Protein AF-A0AAW2SR29-F1 (afdb_monomer_lite)

Organism: NCBI:txid2727402

Foldseek 3Di:
DVVLVVLVVVVVVCVVVVNDDDQVNLLVSLLVCLVVLNLVVSVVSLVSDPDHDPSSLVSSLVSCVSVVNNVVSVVSVVVVCVVVVVVVVVVD

InterPro domains:
  IPR002885 Pentatricopeptide repeat [PF01535] (27-54)
  IPR002885 Pentatricopeptide repeat [PF01535] (55-80)
  IPR002885 Pentatricopeptide repeat [PS51375] (22-56)
  IPR002885 Pentatricopeptide repeat [TIGR00756] (27-54)
  IPR002885 Pentatricopeptide repeat [TIGR00756] (55-81)
  IPR011990 Tetratricopeptide-like helical domain superfamily [G3DSA:1.25.40.10] (1-92)
  IPR046960 Pentatricopeptide repeat-containing protein At4g14850-like, plant [PTHR47926] (2-92)

pLDDT: mean 81.57, std 11.74, range [43.31, 93.12]

Radius of gyration: 14.13 Å; chains: 1; bounding box: 42×25×35 Å

Sequence (92 aa):
MKSLKEGLQFQAHAVKSGFVPTVVATNQLISLYSKHGLIPEAHKLFDGMPERNVFSWNTIINAYIKSRSFTKAKTLFFSLRDTVTYNSMISG

Structure (mmCIF, N/CA/C/O backbone):
data_AF-A0AAW2SR29-F1
#
_entry.id   AF-A0AAW2SR29-F1
#
loop_
_atom_site.group_PDB
_atom_site.id
_atom_site.type_symbol
_atom_site.label_atom_id
_atom_site.label_alt_id
_atom_site.label_comp_id
_atom_site.label_asym_id
_atom_site.label_entity_id
_atom_site.label_seq_id
_atom_site.pdbx_PDB_ins_code
_atom_site.Cartn_x
_atom_site.Cartn_y
_atom_site.Cartn_z
_atom_site.occupancy
_atom_site.B_iso_or_equiv
_atom_site.auth_seq_id
_atom_site.auth_comp_id
_atom_site.auth_asym_id
_atom_site.auth_atom_id
_atom_site.pdbx_PDB_model_num
ATOM 1 N N . MET A 1 1 ? -15.584 14.612 -3.755 1.00 53.38 1 MET A N 1
ATOM 2 C CA . MET A 1 1 ? -16.559 13.890 -4.609 1.00 53.38 1 MET A CA 1
ATOM 3 C C . MET A 1 1 ? -16.188 13.871 -6.091 1.00 53.38 1 MET A C 1
ATOM 5 O O . MET A 1 1 ? -16.127 12.774 -6.628 1.00 53.38 1 MET A O 1
ATOM 9 N N . LYS A 1 2 ? -15.899 15.008 -6.754 1.00 61.72 2 LYS A N 1
ATOM 10 C CA . LYS A 1 2 ? -15.543 15.033 -8.194 1.00 61.72 2 LYS A CA 1
ATOM 11 C C . LYS A 1 2 ? -14.356 14.115 -8.547 1.00 61.72 2 LYS A C 1
ATOM 13 O O . LYS A 1 2 ? -14.487 13.253 -9.407 1.00 61.72 2 LYS A O 1
ATOM 18 N N . SER A 1 3 ? -13.278 14.196 -7.768 1.00 72.88 3 SER A N 1
ATOM 19 C CA . SER A 1 3 ? -12.068 13.389 -7.967 1.00 72.88 3 SER A CA 1
ATOM 20 C C . SER A 1 3 ? -12.271 11.878 -7.788 1.00 72.88 3 SER A C 1
ATOM 22 O O . SER A 1 3 ? -11.624 11.099 -8.476 1.00 72.88 3 SER A O 1
ATOM 24 N N . LEU A 1 4 ? -13.180 11.436 -6.906 1.00 76.25 4 LEU A N 1
ATOM 25 C CA . LEU A 1 4 ? -13.455 10.006 -6.694 1.00 76.25 4 LEU A CA 1
ATOM 26 C C . LEU A 1 4 ? -14.177 9.380 -7.893 1.00 76.25 4 LEU A C 1
ATOM 28 O O . LEU A 1 4 ? -13.838 8.277 -8.315 1.00 76.25 4 LEU A O 1
ATOM 32 N N . LYS A 1 5 ? -15.157 10.097 -8.455 1.00 77.06 5 LYS A N 1
ATOM 33 C CA . LYS A 1 5 ? -15.902 9.642 -9.635 1.00 77.06 5 LYS A CA 1
ATOM 34 C C . LYS A 1 5 ? -14.983 9.503 -10.851 1.00 77.06 5 LYS A C 1
ATOM 36 O O . LYS A 1 5 ? -15.087 8.519 -11.574 1.00 77.06 5 LYS A O 1
ATOM 41 N N . GLU A 1 6 ? -14.062 10.448 -11.030 1.00 78.38 6 GLU A N 1
ATOM 42 C CA . GLU A 1 6 ? -13.041 10.410 -12.085 1.00 78.38 6 GLU A CA 1
ATOM 43 C C . GLU A 1 6 ? -12.090 9.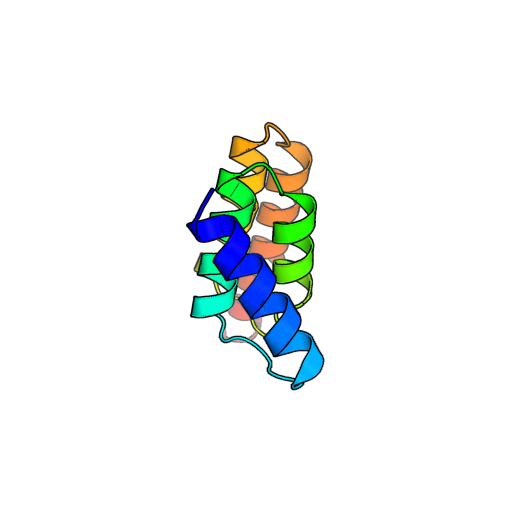212 -11.908 1.00 78.38 6 GLU A C 1
ATOM 45 O O . GLU A 1 6 ? -11.846 8.480 -12.866 1.00 78.38 6 GLU A O 1
ATOM 50 N N . GLY A 1 7 ? -11.630 8.935 -10.680 1.00 75.44 7 GLY A N 1
ATOM 51 C CA . GLY A 1 7 ? -10.788 7.765 -10.388 1.00 75.44 7 GLY A CA 1
ATOM 52 C C . GLY A 1 7 ? -11.474 6.424 -10.678 1.00 75.44 7 GLY A C 1
ATOM 53 O O . GLY A 1 7 ? -10.870 5.533 -11.275 1.00 75.44 7 GLY A O 1
ATOM 54 N N . LEU A 1 8 ? -12.759 6.298 -10.332 1.00 78.81 8 LEU A N 1
ATOM 55 C CA . LEU A 1 8 ? -13.565 5.109 -10.634 1.00 78.81 8 LEU A CA 1
ATOM 56 C C . LEU A 1 8 ? -13.788 4.926 -12.144 1.00 78.81 8 LEU A C 1
ATOM 58 O O . LEU A 1 8 ? -13.724 3.803 -12.644 1.00 78.81 8 LEU A O 1
ATOM 62 N N . GLN A 1 9 ? -14.024 6.015 -12.883 1.00 81.81 9 GLN A N 1
ATOM 63 C CA . GLN A 1 9 ? -14.164 5.977 -14.343 1.00 81.81 9 GLN A CA 1
ATOM 64 C C . GLN A 1 9 ? -12.859 5.573 -15.031 1.00 81.81 9 GLN A C 1
ATOM 66 O O . GLN A 1 9 ? -12.880 4.723 -15.921 1.00 81.81 9 GLN A O 1
ATOM 71 N N . PHE A 1 10 ? -11.731 6.133 -14.589 1.00 78.00 10 PHE A N 1
ATOM 72 C CA . PHE A 1 10 ? -10.411 5.751 -15.078 1.00 78.00 10 PHE A CA 1
ATOM 73 C C . PHE A 1 10 ? -10.147 4.260 -14.849 1.00 78.00 10 PHE A C 1
ATOM 75 O O . PHE A 1 10 ? -9.761 3.558 -15.778 1.00 78.00 10 PHE A O 1
ATOM 82 N N . GLN A 1 11 ? -10.439 3.749 -13.649 1.00 75.75 11 GLN A N 1
ATOM 83 C CA . GLN A 1 11 ? -10.286 2.328 -13.340 1.00 75.75 11 GLN A CA 1
ATOM 84 C C . GLN A 1 11 ? -11.192 1.44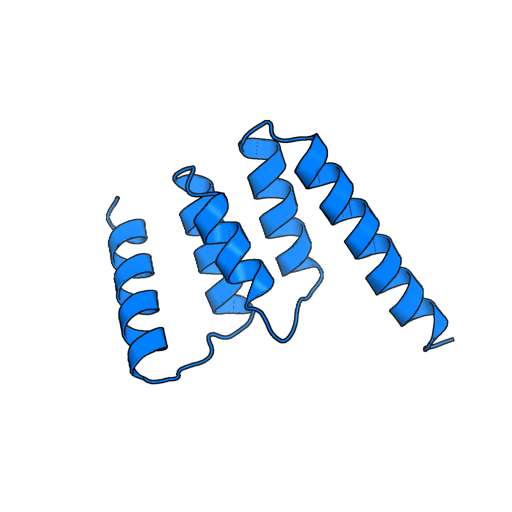4 -14.213 1.00 75.75 11 GLN A C 1
ATOM 86 O O . GLN A 1 11 ? -10.732 0.439 -14.748 1.00 75.75 11 GLN A O 1
ATOM 91 N N . ALA A 1 12 ? -12.459 1.822 -14.410 1.00 77.19 12 ALA A N 1
ATOM 92 C CA . ALA A 1 12 ? -13.385 1.078 -15.265 1.00 77.19 12 ALA A CA 1
ATOM 93 C C . ALA A 1 12 ? -12.940 1.052 -16.737 1.00 77.19 12 ALA A C 1
ATOM 95 O O . ALA A 1 12 ? -13.127 0.044 -17.419 1.00 77.19 12 ALA A O 1
ATOM 96 N N . HIS A 1 13 ? -12.353 2.145 -17.229 1.00 78.00 13 HIS A N 1
ATOM 97 C CA . HIS A 1 13 ? -11.791 2.204 -18.573 1.00 78.00 13 HIS A CA 1
ATOM 98 C C . HIS A 1 13 ? -10.511 1.367 -18.684 1.00 78.00 13 HIS A C 1
ATOM 100 O O . HIS A 1 13 ? -10.406 0.560 -19.602 1.00 78.00 13 HIS A O 1
ATOM 106 N N . ALA A 1 14 ? -9.596 1.491 -17.719 1.00 74.62 14 ALA A N 1
ATOM 107 C CA . ALA A 1 14 ? -8.331 0.761 -17.689 1.00 74.62 14 ALA A CA 1
ATOM 108 C C . ALA A 1 14 ? -8.527 -0.764 -17.670 1.00 74.62 14 ALA A C 1
ATOM 110 O O . ALA A 1 14 ? -7.877 -1.484 -18.423 1.00 74.62 14 ALA A O 1
ATOM 111 N N . VAL A 1 15 ? -9.481 -1.260 -16.871 1.00 75.56 15 VAL A N 1
ATOM 112 C CA . VAL A 1 15 ? -9.821 -2.693 -16.823 1.00 75.56 15 VAL A CA 1
ATOM 113 C C . VAL A 1 15 ? -10.358 -3.187 -18.168 1.00 75.56 15 VAL A C 1
ATOM 115 O O . VAL A 1 15 ? -10.009 -4.279 -18.603 1.00 75.56 15 VAL A O 1
ATOM 118 N N . LYS A 1 16 ? -11.188 -2.387 -18.849 1.00 75.50 16 LYS A N 1
ATOM 119 C CA . LYS A 1 16 ? -11.765 -2.761 -20.150 1.00 75.50 16 LYS A CA 1
ATOM 120 C C . LYS A 1 16 ? -10.746 -2.748 -21.286 1.00 75.50 16 LYS A C 1
ATOM 122 O O . LYS A 1 16 ? -10.898 -3.516 -22.226 1.00 75.50 16 LYS A O 1
ATOM 127 N N . SER A 1 17 ? -9.743 -1.877 -21.218 1.00 78.00 17 SER A N 1
ATOM 128 C CA . SER A 1 17 ? -8.708 -1.754 -22.247 1.00 78.00 17 SER A CA 1
ATOM 129 C C . SER A 1 17 ? -7.490 -2.651 -22.007 1.00 78.00 17 SER A C 1
ATOM 131 O O . SER A 1 17 ? -6.582 -2.656 -22.833 1.00 78.00 17 SER A O 1
ATOM 133 N N . GLY A 1 18 ? -7.446 -3.396 -20.895 1.00 74.19 18 GLY A N 1
ATOM 134 C CA . GLY A 1 18 ? -6.260 -4.159 -20.487 1.00 74.19 18 GLY A CA 1
ATOM 135 C C . GLY A 1 18 ? -5.083 -3.266 -20.080 1.00 74.19 18 GLY A C 1
ATOM 136 O O . GLY A 1 18 ? -3.942 -3.721 -20.030 1.00 74.19 18 GLY A O 1
ATOM 137 N N . PHE A 1 19 ? -5.341 -1.985 -19.810 1.00 77.25 19 PHE A N 1
ATOM 138 C CA . PHE A 1 19 ? -4.316 -1.018 -19.452 1.00 77.25 19 PHE A CA 1
ATOM 139 C C . PHE A 1 19 ? -3.835 -1.254 -18.019 1.00 77.25 19 PHE A C 1
ATOM 141 O O . PHE A 1 19 ? -4.612 -1.179 -17.066 1.00 77.25 19 PHE A O 1
ATOM 148 N N . VAL A 1 20 ? -2.530 -1.481 -17.868 1.00 74.81 20 VAL A N 1
ATOM 149 C CA . VAL A 1 20 ? -1.864 -1.556 -16.566 1.00 74.81 20 VAL A CA 1
ATOM 150 C C . VAL A 1 20 ? -1.441 -0.140 -16.157 1.00 74.81 20 VAL A C 1
ATOM 152 O O . VAL A 1 20 ? -0.591 0.453 -16.825 1.00 74.81 20 VAL A O 1
ATOM 155 N N . PRO A 1 21 ? -2.008 0.443 -15.084 1.00 77.44 21 PRO A N 1
ATOM 156 C CA . PRO A 1 21 ? -1.641 1.788 -14.669 1.00 77.44 21 PRO A CA 1
ATOM 157 C C . PRO A 1 21 ? -0.216 1.837 -14.115 1.00 77.44 21 PRO A C 1
ATOM 159 O O . PRO A 1 21 ? 0.240 0.923 -13.427 1.00 77.44 21 PRO A O 1
ATOM 162 N N . THR A 1 22 ? 0.484 2.941 -14.381 1.00 85.94 22 THR A N 1
ATOM 163 C CA . THR A 1 22 ? 1.842 3.156 -13.863 1.00 85.94 22 THR A CA 1
ATOM 164 C C . THR A 1 22 ? 1.849 3.227 -12.336 1.00 85.94 22 THR A C 1
ATOM 166 O O . THR A 1 22 ? 0.855 3.603 -11.712 1.00 85.94 22 THR A O 1
ATOM 169 N N . VAL A 1 23 ? 3.004 2.956 -11.717 1.00 86.56 23 VAL A N 1
ATOM 170 C CA . VAL A 1 23 ? 3.195 3.070 -10.258 1.00 86.56 23 VAL A CA 1
ATOM 171 C C . VAL A 1 23 ? 2.733 4.435 -9.731 1.00 86.56 23 VAL A C 1
ATOM 173 O O . VAL A 1 23 ? 2.079 4.520 -8.693 1.00 86.56 23 VAL A O 1
ATOM 176 N N . VAL A 1 24 ? 3.017 5.513 -10.468 1.00 86.69 24 VAL A N 1
ATOM 177 C CA . VAL A 1 24 ? 2.603 6.876 -10.105 1.00 86.69 24 VAL A CA 1
ATOM 178 C C . VAL A 1 24 ? 1.080 7.023 -10.129 1.00 86.69 24 VAL A C 1
ATOM 180 O O . VAL A 1 24 ? 0.504 7.495 -9.147 1.00 86.69 24 VAL A O 1
ATOM 183 N N . ALA A 1 25 ? 0.424 6.593 -11.211 1.00 86.25 25 ALA A N 1
ATOM 184 C CA . ALA A 1 25 ? -1.029 6.681 -11.351 1.00 86.25 25 ALA A CA 1
ATOM 185 C C . ALA A 1 25 ? -1.748 5.837 -10.287 1.00 86.25 25 ALA A C 1
ATOM 187 O O . ALA A 1 25 ? -2.675 6.313 -9.630 1.00 86.25 25 ALA A O 1
ATOM 188 N N . THR A 1 26 ? -1.274 4.614 -10.043 1.00 87.31 26 THR A N 1
ATOM 189 C CA . THR A 1 26 ? -1.839 3.731 -9.017 1.00 87.31 26 THR A CA 1
ATOM 190 C C . THR A 1 26 ? -1.692 4.333 -7.622 1.00 87.31 26 THR A C 1
ATOM 192 O O . THR A 1 26 ? -2.658 4.355 -6.864 1.00 87.31 26 THR A O 1
ATOM 195 N N . ASN A 1 27 ? -0.546 4.933 -7.291 1.00 88.25 27 ASN A N 1
ATOM 196 C CA . ASN A 1 27 ? -0.356 5.597 -5.999 1.00 88.25 27 ASN A CA 1
ATOM 197 C C . ASN A 1 27 ? -1.266 6.818 -5.802 1.00 88.25 27 ASN A C 1
ATOM 199 O O . ASN A 1 27 ? -1.769 7.049 -4.697 1.00 88.25 27 ASN A O 1
ATOM 203 N N . GLN A 1 28 ? -1.526 7.584 -6.865 1.00 89.62 28 GLN A N 1
ATOM 204 C CA . GLN A 1 28 ? -2.507 8.671 -6.824 1.00 89.62 28 GLN A CA 1
ATOM 205 C C . GLN A 1 28 ? -3.920 8.139 -6.546 1.00 89.62 28 GLN A C 1
ATOM 207 O O . GLN A 1 28 ? -4.622 8.700 -5.699 1.00 89.62 28 GLN A O 1
ATOM 212 N N . LEU A 1 29 ? -4.313 7.031 -7.183 1.00 89.12 29 LEU A N 1
ATOM 213 C CA . LEU A 1 29 ? -5.602 6.377 -6.945 1.00 89.12 29 LEU A CA 1
ATOM 214 C C . LEU A 1 29 ? -5.712 5.811 -5.521 1.00 89.12 29 LEU A C 1
ATOM 216 O O . LEU A 1 29 ? -6.718 6.046 -4.857 1.00 89.12 29 LEU A O 1
ATOM 220 N N . ILE A 1 30 ?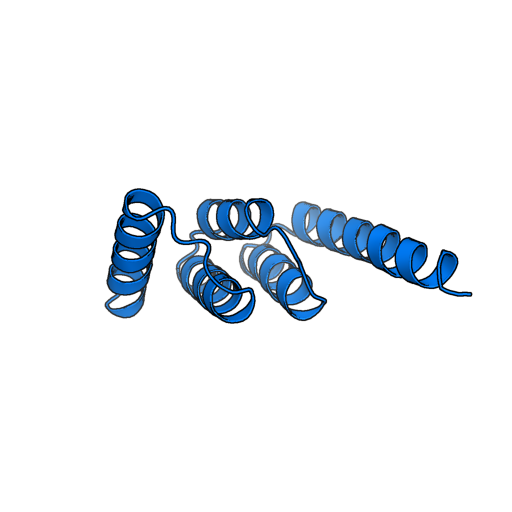 -4.673 5.149 -5.001 1.00 90.12 30 ILE A N 1
ATOM 221 C CA . ILE A 1 30 ? -4.633 4.662 -3.610 1.00 90.12 30 ILE A CA 1
ATOM 222 C C . ILE A 1 30 ? -4.858 5.831 -2.645 1.00 90.12 30 ILE A C 1
ATOM 224 O O . ILE A 1 30 ? -5.714 5.752 -1.764 1.00 90.12 30 ILE A O 1
ATOM 228 N N . SER A 1 31 ? -4.145 6.947 -2.829 1.00 89.06 31 SER A N 1
ATOM 229 C CA . SER A 1 31 ? -4.311 8.154 -2.006 1.00 89.06 31 SER A CA 1
ATOM 230 C C . SER A 1 31 ? -5.729 8.728 -2.099 1.00 89.06 31 SER A C 1
ATOM 232 O O . SER A 1 31 ? -6.325 9.100 -1.084 1.00 89.06 31 SER A O 1
ATOM 234 N N . LEU A 1 32 ? -6.302 8.760 -3.305 1.00 89.94 32 LEU A N 1
ATOM 235 C CA . LEU A 1 32 ? -7.664 9.223 -3.559 1.00 89.94 32 LEU A CA 1
ATOM 236 C C . LEU A 1 32 ? -8.713 8.366 -2.836 1.00 89.94 32 LEU A C 1
ATOM 238 O O . LEU A 1 32 ? -9.567 8.924 -2.143 1.00 89.94 32 LEU A O 1
ATOM 242 N N . TYR A 1 33 ? -8.643 7.040 -2.966 1.00 88.75 33 TYR A N 1
ATOM 243 C CA . TYR A 1 33 ? -9.553 6.114 -2.289 1.00 88.75 33 TYR A CA 1
ATOM 244 C C . TYR A 1 33 ? -9.396 6.189 -0.769 1.00 88.75 33 TYR A C 1
ATOM 246 O O . TYR A 1 33 ? -10.385 6.298 -0.044 1.00 88.75 33 TYR A O 1
ATOM 254 N N . SER A 1 34 ? -8.156 6.282 -0.286 1.00 88.56 34 SE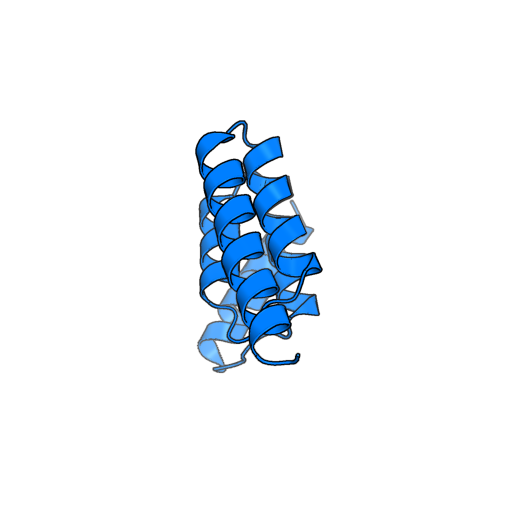R A N 1
ATOM 255 C CA . SER A 1 34 ? -7.852 6.422 1.141 1.00 88.56 34 SER A CA 1
ATOM 256 C C . SER A 1 34 ? -8.476 7.675 1.757 1.00 88.56 34 SER A C 1
ATOM 258 O O . SER A 1 34 ? -9.042 7.612 2.846 1.00 88.56 34 SER A O 1
ATOM 260 N N . LYS A 1 35 ? -8.429 8.816 1.052 1.00 87.50 35 LYS A N 1
ATOM 261 C CA . LYS A 1 35 ? -9.061 10.074 1.496 1.00 87.50 35 LYS A CA 1
ATOM 262 C C . LYS A 1 35 ? -10.582 9.976 1.624 1.00 87.50 35 LYS A C 1
ATOM 264 O O . LYS A 1 35 ? -11.162 10.747 2.378 1.00 87.50 35 LYS A O 1
ATOM 269 N N . HIS A 1 36 ? -11.213 9.057 0.898 1.00 88.88 36 HIS A N 1
ATOM 270 C CA . HIS A 1 36 ? -12.657 8.829 0.947 1.00 88.88 36 HIS A CA 1
ATOM 271 C C . HIS A 1 36 ? -13.038 7.633 1.838 1.00 88.88 36 HIS A C 1
ATOM 273 O O . HIS A 1 36 ? -14.191 7.217 1.827 1.00 88.88 36 HIS A O 1
ATOM 279 N N . GLY A 1 37 ? -12.093 7.072 2.603 1.00 86.88 37 GLY A N 1
ATOM 280 C CA . GLY A 1 37 ? -12.344 5.925 3.483 1.00 86.88 37 GLY A CA 1
ATOM 281 C C . GLY A 1 37 ? -12.500 4.585 2.753 1.00 86.88 37 GLY A C 1
ATOM 282 O O . GLY A 1 37 ? -12.794 3.577 3.389 1.00 86.88 37 GLY A O 1
ATOM 283 N N . LEU A 1 38 ? -12.252 4.550 1.442 1.00 89.44 38 LEU A N 1
ATOM 284 C CA . LEU A 1 38 ? -12.336 3.365 0.584 1.00 89.44 38 LEU A CA 1
ATOM 285 C C . LEU A 1 38 ? -11.028 2.563 0.650 1.00 89.44 38 LEU A C 1
ATOM 287 O O . LEU A 1 38 ? -10.290 2.395 -0.320 1.00 89.44 38 LEU A O 1
ATOM 291 N N . ILE A 1 39 ? -10.682 2.148 1.867 1.00 91.44 39 ILE A N 1
ATOM 292 C CA . ILE A 1 39 ? -9.435 1.437 2.161 1.00 91.44 39 ILE A CA 1
ATOM 293 C C . ILE A 1 39 ? -9.370 0.061 1.479 1.00 91.44 39 ILE A C 1
ATOM 295 O O . ILE A 1 39 ? -8.300 -0.270 0.965 1.00 91.44 39 ILE A O 1
ATOM 299 N N . PRO A 1 40 ? -10.453 -0.743 1.413 1.00 91.00 40 PRO A N 1
ATOM 300 C CA . PRO A 1 40 ? -10.429 -2.005 0.673 1.00 91.00 40 PRO A CA 1
ATOM 301 C C . PRO A 1 40 ? -10.083 -1.828 -0.812 1.00 91.00 40 PRO A C 1
ATOM 303 O O . PRO A 1 40 ? -9.317 -2.613 -1.364 1.00 91.00 40 PRO A O 1
ATOM 306 N N . GLU A 1 41 ? -10.600 -0.785 -1.458 1.00 89.00 41 GLU A N 1
ATOM 307 C CA . GLU A 1 41 ? -10.342 -0.449 -2.861 1.00 89.00 41 GLU A CA 1
ATOM 308 C C . GLU A 1 41 ? -8.895 0.008 -3.059 1.00 89.00 41 GLU A C 1
ATOM 310 O O . GLU A 1 41 ? -8.216 -0.453 -3.978 1.00 89.00 41 GLU A O 1
ATOM 315 N N . ALA A 1 42 ? -8.396 0.853 -2.152 1.00 90.62 42 ALA A N 1
ATOM 316 C CA . ALA A 1 42 ? -6.995 1.262 -2.126 1.00 90.62 42 ALA A CA 1
ATOM 317 C C . ALA A 1 42 ? -6.053 0.051 -1.971 1.00 90.62 42 ALA A C 1
ATOM 319 O O . ALA A 1 42 ? -5.021 -0.025 -2.633 1.00 90.62 42 ALA A O 1
ATOM 320 N N . HIS A 1 43 ? -6.419 -0.921 -1.133 1.00 92.81 43 HIS A N 1
ATOM 321 C CA . HIS A 1 43 ? -5.631 -2.134 -0.928 1.00 92.81 43 HIS A CA 1
ATOM 322 C C . HIS A 1 43 ? -5.645 -3.054 -2.152 1.00 92.81 43 HIS A C 1
ATOM 324 O O . HIS A 1 43 ? -4.588 -3.509 -2.569 1.00 92.81 43 HIS A O 1
ATOM 330 N N . LYS A 1 44 ? -6.804 -3.247 -2.795 1.00 90.44 44 LYS A N 1
ATOM 331 C CA . LYS A 1 44 ? -6.898 -4.020 -4.047 1.00 90.44 44 LYS A CA 1
ATOM 332 C C . LYS A 1 44 ? -6.000 -3.455 -5.145 1.00 90.44 44 LYS A C 1
ATOM 334 O O . LYS A 1 44 ? -5.368 -4.215 -5.871 1.00 90.44 44 LYS A O 1
ATOM 339 N N . LEU A 1 45 ? -5.933 -2.128 -5.263 1.00 89.00 45 LEU A N 1
ATOM 340 C CA . LEU A 1 45 ? -5.020 -1.487 -6.208 1.00 89.00 45 LEU A CA 1
ATOM 341 C C . LEU A 1 45 ? -3.562 -1.757 -5.865 1.00 89.00 45 LEU A C 1
ATOM 343 O O . LEU A 1 45 ? -2.795 -2.083 -6.761 1.00 89.00 45 LEU A O 1
ATOM 347 N N . PHE A 1 46 ? -3.199 -1.646 -4.588 1.00 91.06 46 PHE A N 1
ATOM 348 C CA . PHE A 1 46 ? -1.855 -1.952 -4.110 1.00 91.06 46 PHE A CA 1
ATOM 349 C C . PHE A 1 46 ? -1.459 -3.412 -4.399 1.00 91.06 46 PHE A C 1
ATOM 351 O O . PHE A 1 46 ? -0.367 -3.665 -4.914 1.00 91.06 46 PHE A O 1
ATOM 358 N N . ASP A 1 47 ? -2.357 -4.366 -4.152 1.00 90.88 47 ASP A N 1
ATOM 359 C CA . ASP A 1 47 ? -2.138 -5.791 -4.428 1.00 90.88 47 ASP A CA 1
ATOM 360 C C . ASP A 1 47 ? -1.997 -6.077 -5.930 1.00 90.88 47 ASP A C 1
ATOM 362 O O . ASP A 1 47 ? -1.198 -6.923 -6.321 1.00 90.88 47 ASP A O 1
ATOM 366 N N . GLY A 1 48 ? -2.695 -5.322 -6.781 1.00 86.50 48 GLY A N 1
ATOM 367 C CA . GLY A 1 48 ? -2.596 -5.433 -8.238 1.00 86.50 48 GLY A CA 1
ATOM 368 C C . GLY A 1 48 ? -1.347 -4.798 -8.862 1.00 86.50 48 GLY A C 1
ATOM 369 O O . GLY A 1 48 ? -1.157 -4.924 -10.070 1.00 86.50 48 GLY A O 1
ATOM 370 N N . MET A 1 49 ? -0.504 -4.100 -8.092 1.00 87.06 49 MET A N 1
ATOM 371 C CA . MET A 1 49 ? 0.716 -3.482 -8.627 1.00 87.06 49 MET A CA 1
ATOM 372 C C . MET A 1 49 ? 1.778 -4.550 -8.934 1.00 87.06 49 MET A C 1
ATOM 374 O O . MET A 1 49 ? 2.210 -5.230 -7.998 1.00 87.06 49 MET A O 1
ATOM 378 N N . PRO A 1 50 ? 2.252 -4.670 -10.192 1.00 84.00 50 PRO A N 1
ATOM 379 C CA . PRO A 1 50 ? 3.325 -5.606 -10.536 1.00 84.00 50 PRO A CA 1
ATOM 380 C C . PRO A 1 50 ? 4.662 -5.194 -9.907 1.00 84.00 50 PRO A C 1
ATOM 382 O O . PRO A 1 50 ? 5.434 -6.040 -9.472 1.00 84.00 50 PRO A O 1
ATOM 385 N N . GLU A 1 51 ? 4.900 -3.886 -9.792 1.00 82.94 51 GLU A N 1
ATOM 386 C CA . GLU A 1 51 ? 6.062 -3.311 -9.122 1.00 82.94 51 GLU A CA 1
ATOM 387 C C . GLU A 1 51 ? 5.614 -2.307 -8.062 1.00 82.94 51 GLU A C 1
ATOM 389 O O . GLU A 1 51 ? 4.703 -1.504 -8.280 1.00 82.94 51 GLU A O 1
ATOM 394 N N . ARG A 1 52 ? 6.272 -2.331 -6.900 1.00 87.06 52 ARG A N 1
ATOM 395 C CA . ARG A 1 52 ? 5.963 -1.455 -5.765 1.00 87.06 52 ARG A CA 1
ATOM 396 C C . ARG A 1 52 ? 7.242 -0.816 -5.259 1.00 87.06 52 ARG A C 1
ATOM 398 O O . ARG A 1 52 ? 8.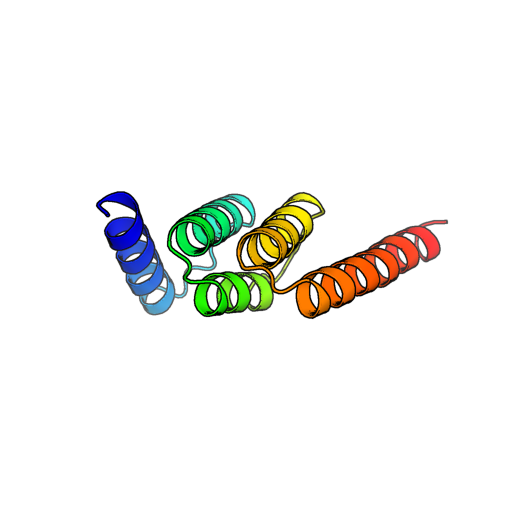177 -1.508 -4.871 1.00 87.06 52 ARG A O 1
ATOM 405 N N . ASN A 1 53 ? 7.260 0.508 -5.200 1.00 87.06 53 ASN A N 1
ATOM 406 C CA . ASN A 1 53 ? 8.357 1.257 -4.590 1.00 87.06 53 ASN A CA 1
ATOM 407 C C . ASN A 1 53 ? 8.013 1.676 -3.151 1.00 87.06 53 ASN A C 1
ATOM 409 O O . ASN A 1 53 ? 6.867 1.567 -2.711 1.00 87.06 53 ASN A O 1
ATOM 413 N N . VAL A 1 54 ? 8.997 2.224 -2.433 1.00 86.75 54 VAL A N 1
ATOM 414 C CA . VAL A 1 54 ? 8.842 2.722 -1.051 1.00 86.75 54 VAL A CA 1
ATOM 415 C C . VAL A 1 54 ? 7.651 3.679 -0.906 1.00 86.75 54 VAL A C 1
ATOM 417 O O . VAL A 1 54 ? 6.913 3.614 0.076 1.00 86.75 54 VAL A O 1
ATOM 420 N N . PHE A 1 55 ? 7.407 4.533 -1.904 1.00 87.00 55 PHE A N 1
ATOM 421 C CA . PHE A 1 55 ? 6.269 5.452 -1.888 1.00 87.00 55 PHE A CA 1
ATOM 422 C C . PHE A 1 55 ? 4.919 4.719 -1.904 1.00 87.00 55 PHE A C 1
ATOM 424 O O . PHE A 1 55 ? 3.996 5.115 -1.190 1.00 87.00 55 PHE A O 1
ATOM 431 N N . SER A 1 56 ? 4.814 3.625 -2.658 1.00 87.56 56 SER A N 1
ATOM 432 C CA . SER A 1 56 ? 3.600 2.802 -2.749 1.00 87.56 56 SER A CA 1
ATOM 433 C C . SER A 1 56 ? 3.250 2.193 -1.388 1.00 87.56 56 SER A C 1
ATOM 435 O O . SER A 1 56 ? 2.124 2.324 -0.906 1.00 87.56 56 SER A O 1
ATOM 437 N N . TRP A 1 57 ? 4.254 1.629 -0.712 1.00 92.06 57 TRP A N 1
ATOM 438 C CA . TRP A 1 57 ? 4.120 1.083 0.640 1.00 92.06 57 TRP A CA 1
ATOM 439 C C . TRP A 1 57 ? 3.750 2.151 1.672 1.00 92.06 57 TRP A C 1
ATOM 441 O O . TRP A 1 57 ? 2.803 1.976 2.439 1.00 92.06 57 TRP A O 1
ATOM 451 N N . ASN A 1 58 ? 4.432 3.298 1.653 1.00 91.00 58 ASN A N 1
ATOM 452 C CA . ASN A 1 58 ? 4.121 4.410 2.553 1.00 91.00 58 ASN A CA 1
ATOM 453 C C . ASN A 1 58 ? 2.691 4.924 2.351 1.00 91.00 58 ASN A C 1
ATOM 455 O O . ASN A 1 58 ? 2.020 5.289 3.318 1.00 91.00 58 ASN A O 1
ATOM 459 N N . THR A 1 59 ? 2.207 4.940 1.108 1.00 90.62 59 THR A N 1
ATOM 460 C CA . THR A 1 59 ? 0.853 5.400 0.787 1.00 90.62 59 THR A CA 1
ATOM 461 C C . THR A 1 59 ? -0.202 4.484 1.412 1.00 90.62 59 THR A C 1
ATOM 463 O O . THR A 1 59 ? -1.094 4.982 2.103 1.00 90.62 59 THR A O 1
ATOM 466 N N . ILE A 1 60 ? -0.088 3.160 1.248 1.00 93.12 60 ILE A N 1
ATOM 467 C CA . ILE A 1 60 ? -1.073 2.213 1.796 1.00 93.12 60 ILE A CA 1
ATOM 468 C C . ILE A 1 60 ? -0.973 2.066 3.325 1.00 93.12 60 ILE A C 1
ATOM 470 O O . ILE A 1 60 ? -1.995 1.969 4.004 1.00 93.12 60 ILE A O 1
ATOM 474 N N . ILE A 1 61 ? 0.230 2.133 3.905 1.00 92.19 61 ILE A N 1
ATOM 475 C CA . ILE A 1 61 ? 0.413 2.121 5.366 1.00 92.19 61 ILE A CA 1
ATOM 476 C C . ILE A 1 61 ? -0.265 3.348 5.985 1.00 92.19 61 ILE A C 1
ATOM 478 O O . ILE A 1 61 ? -1.049 3.218 6.928 1.00 92.19 61 ILE A O 1
ATOM 482 N N . ASN A 1 62 ? -0.040 4.536 5.413 1.00 90.31 62 ASN A N 1
ATOM 483 C CA . ASN A 1 62 ? -0.694 5.762 5.867 1.00 90.31 62 ASN A CA 1
ATOM 484 C C . ASN A 1 62 ? -2.218 5.708 5.712 1.00 90.31 62 ASN A C 1
ATOM 486 O O . ASN A 1 62 ? -2.929 6.271 6.546 1.00 90.31 62 ASN A O 1
ATOM 490 N N . ALA A 1 63 ? -2.729 5.027 4.683 1.00 91.06 63 ALA A N 1
ATOM 491 C CA . ALA A 1 63 ? -4.160 4.791 4.523 1.00 91.06 63 ALA A CA 1
ATOM 492 C C . ALA A 1 63 ? -4.741 4.027 5.724 1.00 91.06 63 ALA A C 1
ATOM 494 O O . ALA A 1 63 ? -5.705 4.487 6.337 1.00 91.06 63 ALA A O 1
ATOM 495 N N . TYR A 1 64 ? -4.104 2.920 6.118 1.00 91.94 64 TYR A N 1
ATOM 496 C CA . TYR A 1 64 ? -4.538 2.110 7.260 1.00 91.94 64 TYR A CA 1
ATOM 497 C C . TYR A 1 64 ? -4.359 2.808 8.615 1.00 91.94 64 TYR A C 1
ATOM 499 O O . TYR A 1 64 ? -5.191 2.636 9.508 1.00 91.94 64 TYR A O 1
ATOM 507 N N . ILE A 1 65 ? -3.317 3.631 8.779 1.00 89.69 65 ILE A N 1
ATOM 508 C CA . ILE A 1 65 ? -3.143 4.467 9.980 1.00 89.69 65 ILE A CA 1
ATOM 509 C C . ILE A 1 65 ? -4.308 5.456 10.101 1.00 89.69 65 ILE A C 1
ATOM 511 O O . ILE A 1 65 ? -4.935 5.554 11.157 1.00 89.69 65 ILE A O 1
ATOM 515 N N . LYS A 1 66 ? -4.648 6.152 9.008 1.00 86.88 66 LYS A N 1
ATOM 516 C CA . LYS A 1 66 ? -5.760 7.116 8.978 1.00 86.88 66 LYS A CA 1
ATOM 517 C C . LYS A 1 66 ? -7.119 6.454 9.197 1.00 86.88 66 LYS A C 1
ATOM 519 O O . LYS A 1 66 ? -7.998 7.070 9.791 1.00 86.88 66 LYS A O 1
ATOM 524 N N . SER A 1 67 ? -7.275 5.194 8.794 1.00 86.31 67 SER A N 1
ATOM 525 C CA . SER A 1 67 ? -8.478 4.398 9.056 1.00 86.31 67 SER A CA 1
ATOM 526 C C . SER A 1 67 ? -8.486 3.708 10.429 1.00 86.31 67 SER A C 1
ATOM 528 O O . SER A 1 67 ? -9.322 2.837 10.663 1.00 86.31 67 SER A O 1
ATOM 530 N N . ARG A 1 68 ? -7.552 4.056 11.332 1.00 88.50 68 ARG A N 1
ATOM 531 C CA . ARG A 1 68 ? -7.390 3.479 12.684 1.00 88.50 68 ARG A CA 1
ATOM 532 C C . ARG A 1 68 ? -7.145 1.963 12.708 1.00 88.50 68 ARG A C 1
ATOM 534 O O . ARG A 1 68 ? -7.278 1.319 13.743 1.0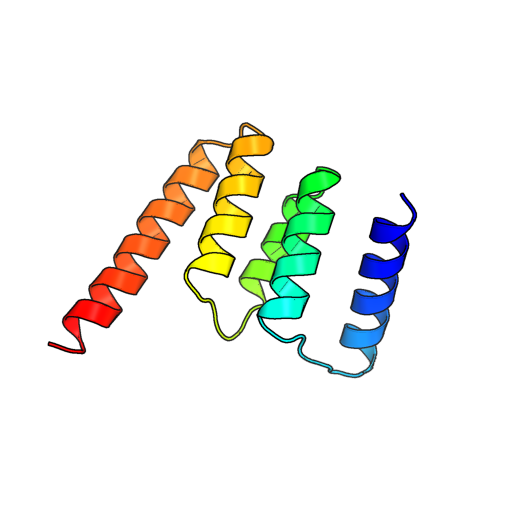0 88.50 68 ARG A O 1
ATOM 541 N N . SER A 1 69 ? -6.743 1.382 11.582 1.00 87.75 69 SER A N 1
ATOM 542 C CA . SER A 1 69 ? -6.436 -0.043 11.438 1.00 87.75 69 SER A CA 1
ATOM 543 C C . SER A 1 69 ? -4.941 -0.300 11.637 1.00 87.75 69 SER A C 1
ATOM 545 O O . SER A 1 69 ? -4.231 -0.738 10.730 1.00 87.75 69 SER A O 1
ATOM 547 N N . PHE A 1 70 ? -4.454 -0.033 12.850 1.00 87.62 70 PHE A N 1
ATOM 548 C CA . PHE A 1 70 ? -3.029 -0.118 13.189 1.00 87.62 70 PHE A CA 1
ATOM 549 C C . PHE A 1 70 ? -2.431 -1.515 13.000 1.00 87.62 70 PHE A C 1
ATOM 551 O O . PHE A 1 70 ? -1.268 -1.626 12.625 1.00 87.62 70 PHE A O 1
ATOM 558 N N . THR A 1 71 ? -3.212 -2.579 13.210 1.00 91.25 71 THR A N 1
ATOM 559 C CA . THR A 1 71 ? -2.752 -3.960 13.003 1.00 91.25 71 THR A CA 1
ATOM 560 C C . THR A 1 71 ? -2.332 -4.187 11.553 1.00 91.25 71 THR A C 1
ATOM 562 O O . THR A 1 71 ? -1.207 -4.608 11.306 1.00 91.25 71 THR A O 1
ATOM 565 N N . LYS A 1 72 ? -3.182 -3.809 10.587 1.00 89.19 72 LYS A N 1
ATOM 566 C CA . LYS A 1 72 ? -2.868 -3.939 9.155 1.00 89.19 72 LYS A CA 1
ATOM 567 C C . LYS A 1 72 ? -1.704 -3.042 8.738 1.00 89.19 72 LYS A C 1
ATOM 569 O O . LYS A 1 72 ? -0.844 -3.479 7.979 1.00 89.19 72 LYS A O 1
ATOM 574 N N . ALA A 1 73 ? -1.638 -1.820 9.273 1.00 89.81 73 ALA A N 1
ATOM 575 C CA . ALA A 1 73 ? -0.510 -0.922 9.033 1.00 89.81 73 ALA A CA 1
ATOM 576 C C . ALA A 1 73 ? 0.823 -1.528 9.511 1.00 89.81 73 ALA A C 1
ATOM 578 O O . ALA A 1 73 ? 1.809 -1.487 8.778 1.00 89.81 73 ALA A O 1
ATOM 579 N N . LYS A 1 74 ? 0.848 -2.139 10.706 1.00 88.81 74 LYS A N 1
ATOM 580 C CA . LYS A 1 74 ? 2.032 -2.831 11.239 1.00 88.81 74 LYS A CA 1
ATOM 581 C C . LYS A 1 74 ? 2.427 -4.025 10.374 1.00 88.81 74 LYS A C 1
ATOM 583 O O . LYS A 1 74 ? 3.596 -4.137 10.027 1.00 88.81 74 LYS A O 1
ATOM 588 N N . THR A 1 75 ? 1.476 -4.877 9.989 1.00 91.75 75 THR A N 1
ATOM 589 C CA . THR A 1 75 ? 1.751 -6.034 9.119 1.00 91.75 75 THR A CA 1
ATOM 590 C C . THR A 1 75 ? 2.396 -5.607 7.800 1.00 91.75 75 THR A C 1
ATOM 592 O O . THR A 1 75 ? 3.411 -6.173 7.403 1.00 91.75 75 THR A O 1
ATOM 595 N N . LEU A 1 76 ? 1.865 -4.564 7.153 1.00 89.56 76 LEU A N 1
ATOM 596 C CA . LEU A 1 76 ? 2.431 -4.036 5.908 1.00 89.56 76 LEU A CA 1
ATOM 597 C C . LEU A 1 76 ? 3.823 -3.426 6.106 1.00 89.56 76 LEU A C 1
ATOM 599 O O . LEU A 1 76 ? 4.692 -3.602 5.258 1.00 89.56 76 LEU A O 1
ATOM 603 N N . PHE A 1 77 ? 4.059 -2.739 7.226 1.00 88.00 77 PHE A N 1
ATOM 604 C CA . PHE A 1 77 ? 5.376 -2.186 7.545 1.00 88.00 77 PHE A CA 1
ATOM 605 C C . PHE A 1 77 ? 6.443 -3.273 7.735 1.00 88.00 77 PHE A C 1
ATOM 607 O O . PHE A 1 77 ? 7.559 -3.123 7.240 1.00 88.00 77 PHE A O 1
ATOM 614 N N . PHE A 1 78 ? 6.109 -4.369 8.421 1.00 87.81 78 PHE A N 1
ATOM 615 C CA . PHE A 1 78 ? 7.031 -5.497 8.577 1.00 87.81 78 PHE A CA 1
ATOM 616 C C . PHE A 1 78 ? 7.289 -6.206 7.243 1.00 87.81 78 PHE A C 1
ATOM 618 O O . PHE A 1 78 ? 8.444 -6.416 6.895 1.00 87.81 78 PHE A O 1
ATOM 625 N N . SER A 1 79 ? 6.250 -6.434 6.435 1.00 85.75 79 SER A N 1
ATOM 626 C CA . SER A 1 79 ? 6.402 -7.015 5.092 1.00 85.75 79 SER A CA 1
ATOM 627 C C . SER A 1 79 ? 7.291 -6.171 4.164 1.00 85.75 79 SER A C 1
ATOM 629 O O . SER A 1 79 ? 8.102 -6.721 3.412 1.00 85.75 79 SER A O 1
ATOM 631 N N . LEU A 1 80 ? 7.198 -4.835 4.236 1.00 82.25 80 LEU A N 1
ATOM 632 C CA . LEU A 1 80 ? 8.111 -3.943 3.518 1.00 82.25 80 LEU A CA 1
ATOM 633 C C . LEU A 1 80 ? 9.560 -4.147 3.970 1.00 82.25 80 LEU A C 1
ATOM 635 O O . LEU A 1 80 ? 10.446 -4.199 3.121 1.00 82.25 80 LEU A O 1
ATOM 639 N N . ARG A 1 81 ? 9.808 -4.226 5.284 1.00 74.06 81 ARG A N 1
ATOM 640 C CA . ARG A 1 81 ? 11.160 -4.451 5.810 1.00 74.06 81 ARG A CA 1
ATOM 641 C C . ARG A 1 81 ? 11.715 -5.771 5.314 1.00 74.06 81 ARG A C 1
ATOM 643 O O . ARG A 1 81 ? 12.826 -5.763 4.818 1.00 74.06 81 ARG A O 1
ATOM 650 N N . ASP A 1 82 ? 10.934 -6.842 5.331 1.00 72.06 82 ASP A N 1
ATOM 651 C CA . ASP A 1 82 ? 11.392 -8.134 4.819 1.00 72.06 82 ASP A CA 1
ATOM 652 C C . ASP A 1 82 ? 11.731 -8.054 3.324 1.00 72.06 82 ASP A C 1
ATOM 654 O O . ASP A 1 82 ? 12.780 -8.528 2.904 1.00 72.06 82 ASP A O 1
ATOM 658 N N . THR A 1 83 ? 10.914 -7.360 2.525 1.00 66.81 83 THR A N 1
ATOM 659 C CA . THR A 1 83 ? 11.162 -7.180 1.082 1.00 66.81 83 THR A CA 1
ATOM 660 C C . THR A 1 83 ? 12.397 -6.313 0.803 1.00 66.81 83 THR A C 1
ATOM 662 O O . THR A 1 83 ? 13.225 -6.656 -0.037 1.00 66.81 83 THR A O 1
ATOM 665 N N . VAL A 1 84 ? 12.549 -5.178 1.496 1.00 67.50 84 VAL A N 1
ATOM 666 C CA . VAL A 1 84 ? 13.691 -4.263 1.315 1.00 67.50 84 VAL A CA 1
ATOM 667 C C . VAL A 1 84 ? 14.969 -4.876 1.870 1.00 67.50 84 VAL A C 1
ATOM 669 O O . VAL A 1 84 ? 15.995 -4.805 1.211 1.00 67.50 84 VAL A O 1
ATOM 672 N N . THR A 1 85 ? 14.915 -5.516 3.036 1.00 59.25 85 THR A N 1
ATOM 673 C CA . THR A 1 85 ? 16.051 -6.218 3.637 1.00 59.25 85 THR A CA 1
ATOM 674 C C . THR A 1 85 ? 16.466 -7.415 2.786 1.00 59.25 85 THR A C 1
ATOM 676 O O . THR A 1 85 ? 17.660 -7.616 2.610 1.00 59.25 85 THR A O 1
ATOM 679 N N . TYR A 1 86 ? 15.532 -8.141 2.164 1.00 54.12 86 TYR A N 1
ATOM 680 C CA . TYR A 1 86 ? 15.854 -9.175 1.175 1.00 54.12 86 TYR A CA 1
ATOM 681 C C . TYR A 1 86 ? 16.515 -8.590 -0.083 1.00 54.12 86 TYR A C 1
ATOM 683 O O . TYR A 1 86 ? 17.559 -9.078 -0.508 1.00 54.12 86 TYR A O 1
ATOM 691 N N . ASN A 1 87 ? 15.992 -7.483 -0.624 1.00 52.53 87 ASN A N 1
ATOM 692 C CA . ASN A 1 87 ? 16.618 -6.787 -1.753 1.00 52.53 87 ASN A CA 1
ATOM 693 C C . ASN A 1 87 ? 18.030 -6.283 -1.402 1.00 52.53 87 ASN A C 1
ATOM 695 O O . ASN A 1 87 ? 18.945 -6.429 -2.209 1.00 52.53 87 ASN A O 1
ATOM 699 N N . SER A 1 88 ? 18.230 -5.749 -0.192 1.00 57.75 88 SER A N 1
ATOM 700 C CA . SER A 1 88 ? 19.541 -5.333 0.323 1.00 57.75 88 SER A CA 1
ATOM 701 C C . SER A 1 88 ? 20.477 -6.509 0.626 1.00 57.75 88 SER A C 1
ATOM 703 O O . SER A 1 88 ? 21.683 -6.318 0.578 1.00 57.75 88 SER A O 1
ATOM 705 N N . MET A 1 89 ? 19.954 -7.709 0.910 1.00 55.25 89 MET A N 1
ATOM 706 C CA . MET A 1 89 ? 20.755 -8.927 1.116 1.00 55.25 89 MET A CA 1
ATOM 707 C C . MET A 1 89 ? 21.153 -9.627 -0.190 1.00 55.25 89 MET A C 1
ATOM 709 O O . MET A 1 89 ? 22.130 -10.359 -0.187 1.00 55.25 89 MET A O 1
ATOM 713 N N . ILE A 1 90 ? 20.429 -9.424 -1.296 1.00 47.28 90 ILE A N 1
ATOM 714 C CA . ILE A 1 90 ? 20.810 -9.955 -2.621 1.00 47.28 90 ILE A CA 1
ATOM 715 C C . ILE A 1 90 ? 21.803 -9.037 -3.350 1.00 47.28 90 ILE A C 1
ATOM 717 O O . ILE A 1 90 ? 22.537 -9.493 -4.222 1.00 47.28 90 ILE A O 1
ATOM 721 N N . SER A 1 91 ? 21.814 -7.741 -3.027 1.00 48.53 91 SER A N 1
ATOM 722 C CA . SER A 1 91 ? 22.674 -6.744 -3.685 1.00 48.53 91 SER A CA 1
ATOM 723 C C . SER A 1 91 ? 23.956 -6.396 -2.912 1.00 48.53 91 SER A C 1
ATOM 725 O O . SER A 1 91 ? 24.648 -5.453 -3.299 1.00 48.53 91 SER A O 1
ATOM 727 N N . GLY A 1 92 ? 24.280 -7.153 -1.857 1.00 43.31 92 GLY A N 1
ATOM 728 C CA . GLY A 1 92 ? 25.570 -7.129 -1.154 1.00 43.31 92 GLY A CA 1
ATOM 729 C C . GLY A 1 92 ? 26.323 -8.436 -1.341 1.00 43.31 92 GLY A C 1
ATOM 730 O O . GLY A 1 92 ? 27.568 -8.368 -1.420 1.00 43.31 92 GLY A O 1
#

Secondary structure (DSSP, 8-state):
-HHHHHHHHHHHHHHHHT----HHHHHHHHHHHHHTT-HHHHHHHHHT-SS--HHHHHHHHHHHHHTT-HHHHHHHHHHHHHHHHHHHHH--